Protein AF-A0A495YG91-F1 (afdb_monomer_lite)

Secondary structure (DSSP, 8-state):
-HHHHHHHHHHHHHHHHHHHHHHHHHHHHHHHHHHHHTT---HHHHHHHHHHHHHHHHHHHHHHHHHHHHHHHHHSHHHHHHHHHHHHHHHS--

pLDDT: mean 83.99, std 18.16, range [45.66, 98.62]

Foldseek 3Di:
DVVLVVLVVVLVVLVVVLVVLVVVLVVLVVVLVVCVVVVHDCVVSVVVSVVSVVVSVVSVVVSVVSVVVSVVVCPDPVNVVVVVVVVVVVVVPD

Radius of gyration: 22.17 Å; chains: 1; bounding box: 42×17×71 Å

Structure (mmCIF, N/CA/C/O backbone):
data_AF-A0A495YG91-F1
#
_entry.id   AF-A0A495YG91-F1
#
loop_
_atom_site.group_PDB
_atom_site.id
_atom_site.type_symbol
_atom_site.label_atom_id
_atom_site.label_alt_id
_atom_site.label_comp_id
_atom_site.label_asym_id
_atom_site.label_entity_id
_atom_site.label_seq_id
_atom_site.pdbx_PDB_ins_code
_atom_site.Cartn_x
_atom_site.Cartn_y
_atom_site.Cartn_z
_atom_site.occupancy
_atom_site.B_iso_or_equiv
_atom_site.auth_seq_id
_atom_site.auth_comp_id
_atom_site.auth_asym_id
_atom_site.auth_atom_id
_atom_site.pdbx_PDB_model_num
ATOM 1 N N . MET A 1 1 ? 13.353 -7.778 -27.995 1.00 51.03 1 MET A N 1
ATOM 2 C CA . MET A 1 1 ? 11.976 -7.283 -28.217 1.00 51.03 1 MET A CA 1
ATOM 3 C C . MET A 1 1 ? 10.961 -8.010 -27.340 1.00 51.03 1 MET A C 1
ATOM 5 O O . MET A 1 1 ? 10.047 -7.349 -26.889 1.00 51.03 1 MET A O 1
ATOM 9 N N . ARG A 1 2 ? 11.126 -9.313 -27.038 1.00 58.19 2 ARG A N 1
ATOM 10 C CA . ARG A 1 2 ? 10.282 -10.022 -26.052 1.00 58.19 2 ARG A CA 1
ATOM 11 C C . ARG A 1 2 ? 10.509 -9.598 -24.587 1.00 58.19 2 ARG A C 1
ATOM 13 O O . ARG A 1 2 ? 9.525 -9.468 -23.882 1.00 58.19 2 ARG A O 1
ATOM 20 N N . THR A 1 3 ? 11.750 -9.315 -24.172 1.00 61.62 3 THR A N 1
ATOM 21 C CA . THR A 1 3 ? 12.108 -8.904 -22.792 1.00 61.62 3 THR A CA 1
ATOM 22 C C . THR A 1 3 ? 11.408 -7.614 -22.365 1.00 61.62 3 THR A C 1
ATOM 24 O O . THR A 1 3 ? 10.618 -7.619 -21.434 1.00 61.62 3 THR A O 1
ATOM 27 N N . LEU A 1 4 ? 11.564 -6.544 -23.146 1.00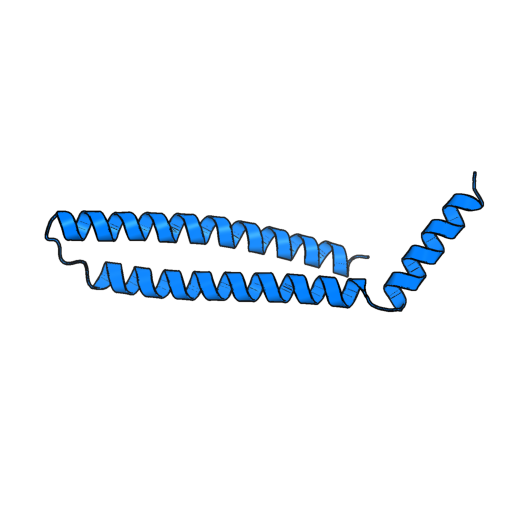 62.50 4 LEU A N 1
ATOM 28 C CA . LEU A 1 4 ? 10.938 -5.250 -22.852 1.00 62.50 4 LEU A CA 1
ATOM 29 C C . LEU A 1 4 ? 9.398 -5.288 -22.816 1.00 62.50 4 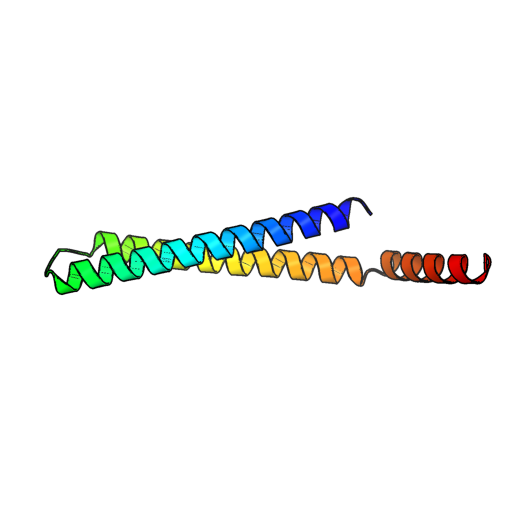LEU A C 1
ATOM 31 O O . LEU A 1 4 ? 8.788 -4.534 -22.064 1.00 62.50 4 LEU A O 1
ATOM 35 N N . VAL A 1 5 ? 8.744 -6.134 -23.624 1.00 64.44 5 VAL A N 1
ATOM 36 C CA . VAL A 1 5 ? 7.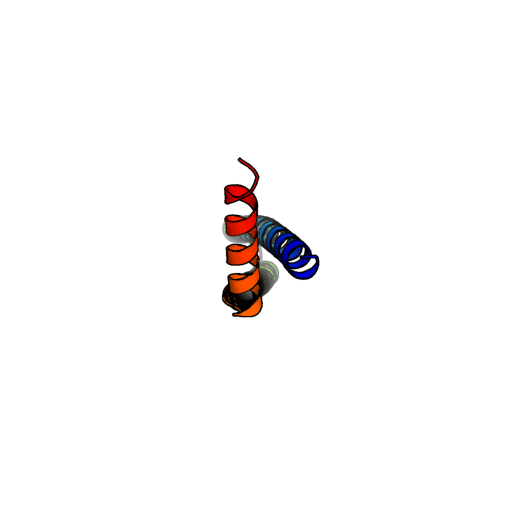271 -6.261 -23.604 1.00 64.44 5 VAL A CA 1
ATOM 37 C C . VAL A 1 5 ? 6.792 -6.920 -22.308 1.00 64.44 5 VAL A C 1
ATOM 39 O O . VAL A 1 5 ? 5.754 -6.520 -21.777 1.00 64.44 5 VAL A O 1
ATOM 42 N N . ASP A 1 6 ? 7.560 -7.877 -21.790 1.00 77.06 6 ASP A N 1
ATOM 43 C CA . ASP A 1 6 ? 7.287 -8.565 -20.527 1.00 77.06 6 ASP A CA 1
ATOM 44 C C . ASP A 1 6 ? 7.469 -7.615 -19.331 1.00 77.06 6 ASP A C 1
ATOM 46 O O . ASP A 1 6 ? 6.590 -7.481 -18.481 1.00 77.06 6 ASP A O 1
ATOM 50 N N . GLU A 1 7 ? 8.536 -6.813 -19.333 1.00 75.25 7 GLU A N 1
ATOM 51 C CA . GLU A 1 7 ? 8.791 -5.815 -18.286 1.00 75.25 7 GLU A CA 1
ATOM 52 C C . GLU A 1 7 ? 7.705 -4.730 -18.204 1.00 75.25 7 GLU A C 1
ATOM 54 O O . GLU A 1 7 ? 7.302 -4.327 -17.112 1.00 75.25 7 GLU A O 1
ATOM 59 N N . HIS A 1 8 ? 7.158 -4.291 -19.343 1.00 79.88 8 HIS A N 1
ATOM 60 C CA . HIS A 1 8 ? 6.027 -3.357 -19.350 1.00 79.88 8 HIS A CA 1
ATOM 61 C C . HIS A 1 8 ? 4.734 -4.001 -18.825 1.00 79.88 8 HIS A C 1
ATOM 63 O O . HIS A 1 8 ? 3.896 -3.305 -18.248 1.00 79.88 8 HIS A O 1
ATOM 69 N N . ALA A 1 9 ? 4.543 -5.311 -19.012 1.00 86.44 9 ALA A N 1
ATOM 70 C CA . ALA A 1 9 ? 3.422 -6.029 -18.410 1.00 86.44 9 ALA A CA 1
ATOM 71 C C . ALA A 1 9 ? 3.585 -6.131 -16.886 1.00 86.44 9 ALA A C 1
ATOM 73 O O . ALA A 1 9 ? 2.631 -5.854 -16.157 1.00 86.44 9 ALA A O 1
ATOM 74 N N . HIS A 1 10 ? 4.796 -6.423 -16.407 1.00 86.06 10 HIS A N 1
ATOM 75 C CA . HIS A 1 10 ? 5.115 -6.423 -14.980 1.00 86.06 10 HIS A CA 1
ATOM 76 C C . HIS A 1 10 ? 4.947 -5.045 -14.334 1.00 86.06 10 HIS A C 1
ATOM 78 O O . HIS A 1 10 ? 4.397 -4.956 -13.237 1.00 86.06 10 HIS A O 1
ATOM 84 N N . LEU A 1 11 ? 5.337 -3.965 -15.019 1.00 90.69 11 LEU A N 1
ATOM 85 C CA . LEU A 1 11 ? 5.128 -2.607 -14.519 1.00 90.69 11 LEU A CA 1
ATOM 86 C C . LEU A 1 11 ? 3.636 -2.272 -14.374 1.00 90.69 11 LEU A C 1
ATOM 88 O O . LEU A 1 11 ? 3.230 -1.739 -13.343 1.00 90.69 11 LEU A O 1
ATOM 92 N N . ARG A 1 12 ? 2.803 -2.646 -15.358 1.00 92.12 12 ARG A N 1
ATOM 93 C CA . ARG A 1 12 ? 1.341 -2.481 -15.257 1.00 92.12 12 ARG A CA 1
ATOM 94 C C . ARG A 1 12 ? 0.753 -3.276 -14.092 1.00 92.12 12 ARG A C 1
ATOM 96 O O . ARG A 1 12 ? -0.040 -2.735 -13.330 1.00 92.12 12 ARG A O 1
ATOM 103 N N . ALA A 1 13 ? 1.172 -4.529 -13.922 1.00 92.50 13 ALA A N 1
ATOM 104 C CA . ALA A 1 13 ? 0.730 -5.348 -12.796 1.00 92.50 13 ALA A CA 1
ATOM 105 C C . ALA A 1 13 ? 1.138 -4.727 -11.446 1.00 92.50 13 ALA A C 1
ATOM 107 O O . ALA A 1 13 ? 0.334 -4.684 -10.516 1.00 92.50 13 ALA A O 1
ATOM 108 N N . ALA A 1 14 ? 2.356 -4.185 -11.344 1.00 92.81 14 ALA A N 1
ATOM 109 C CA . ALA A 1 14 ? 2.815 -3.477 -10.151 1.00 92.81 14 ALA A CA 1
ATOM 110 C C . ALA A 1 14 ? 1.978 -2.216 -9.862 1.00 92.81 14 ALA A C 1
ATOM 112 O O . ALA A 1 14 ? 1.620 -1.975 -8.709 1.00 92.81 14 ALA A O 1
ATOM 113 N N . ASP A 1 15 ? 1.613 -1.445 -10.892 1.00 95.62 15 ASP A N 1
ATOM 114 C CA . ASP A 1 15 ? 0.718 -0.287 -10.764 1.00 95.62 15 ASP A CA 1
ATOM 115 C C . ASP A 1 15 ? -0.682 -0.681 -10.270 1.00 95.62 15 ASP A C 1
ATOM 1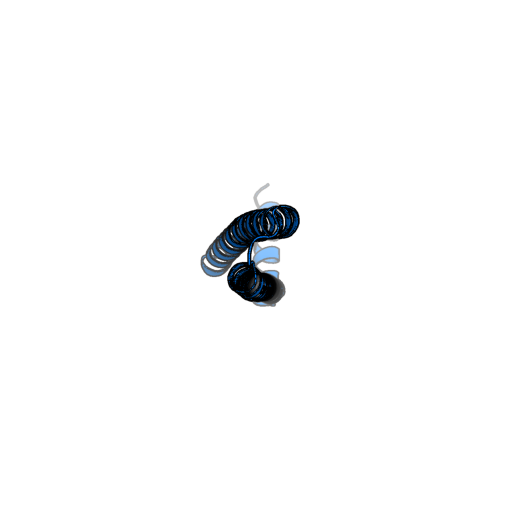17 O O . ASP A 1 15 ? -1.256 -0.016 -9.400 1.00 95.62 15 ASP A O 1
ATOM 121 N N . ASP A 1 16 ? -1.233 -1.779 -10.787 1.00 96.19 16 ASP A N 1
ATOM 122 C CA . ASP A 1 16 ? -2.537 -2.287 -10.364 1.00 96.19 16 ASP A CA 1
ATOM 123 C C . ASP A 1 16 ? -2.508 -2.778 -8.911 1.00 96.19 16 ASP A C 1
ATOM 125 O O . ASP A 1 16 ? -3.394 -2.426 -8.124 1.00 96.19 16 ASP A O 1
ATOM 129 N N . HIS A 1 17 ? -1.462 -3.510 -8.518 1.00 95.06 17 HIS A N 1
ATOM 130 C CA . HIS A 1 17 ? -1.263 -3.936 -7.132 1.00 95.06 17 HIS A CA 1
ATOM 131 C C . HIS A 1 17 ? -1.142 -2.747 -6.176 1.00 95.06 17 HIS A C 1
ATOM 133 O O . HIS A 1 17 ? -1.767 -2.758 -5.116 1.00 95.06 17 HIS A O 1
ATOM 139 N N . LEU A 1 18 ? -0.410 -1.693 -6.553 1.00 97.75 18 LEU A N 1
ATOM 140 C CA . LEU A 1 18 ? -0.314 -0.468 -5.756 1.00 97.75 18 LEU A CA 1
ATOM 141 C C . LEU A 1 18 ? -1.671 0.211 -5.580 1.00 97.75 18 LEU A C 1
ATOM 143 O O . LEU A 1 18 ? -2.022 0.614 -4.471 1.00 97.75 18 LEU A O 1
ATOM 147 N N . ARG A 1 19 ? -2.466 0.300 -6.651 1.00 97.81 19 ARG A N 1
ATOM 148 C CA . ARG A 1 19 ? -3.807 0.893 -6.588 1.00 97.81 19 ARG A CA 1
ATOM 149 C C . ARG A 1 19 ? -4.727 0.113 -5.652 1.00 97.81 19 ARG A C 1
ATOM 151 O O . ARG A 1 19 ? -5.482 0.719 -4.893 1.00 97.81 19 ARG A O 1
ATOM 158 N N . ILE A 1 20 ? -4.676 -1.217 -5.705 1.00 97.69 20 ILE A N 1
ATOM 159 C CA . ILE A 1 20 ? -5.458 -2.084 -4.818 1.00 97.69 20 ILE A CA 1
ATOM 160 C C . ILE A 1 20 ? -4.982 -1.929 -3.370 1.00 97.69 20 ILE A C 1
ATOM 162 O O . ILE A 1 20 ? -5.805 -1.689 -2.489 1.00 97.69 20 ILE A O 1
ATOM 166 N N . ALA A 1 21 ? -3.671 -2.000 -3.126 1.00 97.31 21 ALA A N 1
ATOM 167 C CA . ALA A 1 21 ? -3.095 -1.870 -1.792 1.00 97.31 21 ALA A CA 1
ATOM 168 C C . ALA A 1 21 ? -3.458 -0.530 -1.137 1.00 97.31 21 ALA A C 1
ATOM 170 O O . ALA A 1 21 ? -3.897 -0.520 0.010 1.00 97.31 21 ALA A O 1
ATOM 171 N N . LEU A 1 22 ? -3.370 0.583 -1.874 1.00 98.25 22 LEU A N 1
ATOM 172 C CA . LEU A 1 22 ? -3.784 1.902 -1.386 1.00 98.25 22 LEU A CA 1
ATOM 173 C C . LEU A 1 22 ? -5.255 1.923 -0.962 1.00 98.25 22 LEU A C 1
ATOM 175 O O . LEU A 1 22 ? -5.567 2.366 0.139 1.00 98.25 22 LEU A O 1
ATOM 179 N N . ARG A 1 23 ? -6.158 1.388 -1.796 1.00 98.38 23 ARG A N 1
ATOM 180 C CA . ARG A 1 23 ? -7.592 1.311 -1.464 1.00 98.38 23 ARG A CA 1
ATOM 181 C C . ARG A 1 23 ? -7.843 0.502 -0.194 1.00 98.38 23 ARG A C 1
ATOM 183 O O . ARG A 1 23 ? -8.666 0.900 0.625 1.00 98.38 23 ARG A O 1
ATOM 190 N N . LEU A 1 24 ? -7.149 -0.624 -0.032 1.00 98.25 24 LEU A N 1
ATOM 191 C CA . LEU A 1 24 ? -7.290 -1.482 1.144 1.00 98.25 24 LEU A CA 1
ATOM 192 C C . LEU A 1 24 ? -6.747 -0.810 2.409 1.00 98.25 24 LEU A C 1
ATOM 194 O O . LEU A 1 24 ? -7.405 -0.872 3.445 1.00 98.25 24 LEU A O 1
ATOM 198 N N . VAL A 1 25 ? -5.590 -0.145 2.324 1.00 98.50 25 VAL A N 1
ATOM 199 C CA . VAL A 1 25 ? -5.016 0.620 3.441 1.00 98.50 25 VAL A CA 1
ATOM 200 C C . VAL A 1 25 ? -5.984 1.713 3.880 1.00 98.50 25 VAL A C 1
ATOM 202 O O . VAL A 1 25 ? -6.340 1.743 5.052 1.00 98.50 25 VAL A O 1
ATOM 205 N N . SER A 1 26 ? -6.496 2.532 2.957 1.00 98.56 26 SER A N 1
ATOM 206 C CA . SER A 1 26 ? -7.460 3.586 3.300 1.00 98.56 26 SER A CA 1
ATOM 207 C C . SER A 1 26 ? -8.743 3.028 3.920 1.00 98.56 26 SER A C 1
ATOM 209 O O . SER A 1 26 ? -9.228 3.542 4.924 1.00 98.56 26 SER A O 1
ATOM 211 N N . ALA A 1 27 ? -9.268 1.919 3.392 1.00 98.44 27 ALA A N 1
ATOM 212 C CA . ALA A 1 27 ? -10.435 1.271 3.986 1.00 98.44 27 ALA A CA 1
ATOM 213 C C . ALA A 1 27 ? -10.169 0.768 5.417 1.00 98.44 27 ALA A C 1
ATOM 215 O O . ALA A 1 27 ? -11.077 0.788 6.252 1.00 98.44 27 ALA A O 1
ATOM 216 N N . GLN A 1 28 ? -8.949 0.310 5.710 1.00 98.50 28 GLN A N 1
ATOM 217 C CA . GLN A 1 28 ? -8.557 -0.113 7.053 1.00 98.50 28 GLN A CA 1
ATOM 218 C C . GLN A 1 28 ? -8.339 1.082 7.992 1.00 98.50 28 GLN A C 1
ATOM 220 O O . GLN A 1 28 ? -8.758 1.016 9.146 1.00 98.50 28 GLN A O 1
ATOM 225 N N . GLU A 1 29 ? -7.773 2.189 7.504 1.00 98.62 29 GLU A N 1
ATOM 226 C CA . GLU A 1 29 ? -7.673 3.455 8.249 1.00 98.62 29 GLU A CA 1
ATOM 227 C C . GLU A 1 29 ? -9.054 3.935 8.703 1.00 98.62 29 GLU A C 1
ATOM 229 O O . GLU A 1 29 ? -9.257 4.211 9.887 1.00 98.62 29 GLU A O 1
ATOM 234 N N . ASP A 1 30 ? -10.034 3.923 7.798 1.00 98.56 30 ASP A N 1
ATOM 235 C CA . ASP A 1 30 ? -11.418 4.284 8.107 1.00 98.56 30 ASP A CA 1
ATOM 236 C C . ASP A 1 30 ? -12.047 3.361 9.159 1.00 98.56 30 ASP A C 1
ATOM 238 O O . ASP A 1 30 ? -12.811 3.804 10.020 1.00 98.56 30 ASP A O 1
ATOM 242 N N . ARG A 1 31 ? -11.764 2.054 9.091 1.00 98.00 31 ARG A N 1
ATOM 243 C CA . ARG A 1 31 ? -12.263 1.077 10.073 1.00 98.00 31 ARG A CA 1
ATOM 244 C C . ARG A 1 31 ? -11.684 1.339 11.456 1.00 98.00 31 ARG A C 1
ATOM 246 O O . ARG A 1 31 ? -12.457 1.382 12.410 1.00 98.00 31 ARG A O 1
ATOM 253 N N . VAL A 1 32 ? -10.373 1.559 11.553 1.00 98.56 32 VAL A N 1
ATOM 254 C CA . VAL A 1 32 ? -9.702 1.917 12.811 1.00 98.56 32 VAL A CA 1
ATOM 255 C C . VAL A 1 32 ? -10.281 3.218 13.366 1.00 98.56 32 VAL A C 1
ATOM 257 O O . VAL A 1 32 ? -10.661 3.265 14.533 1.00 98.56 32 VAL A O 1
ATOM 260 N N . ALA A 1 33 ? -10.430 4.253 12.534 1.00 98.44 33 ALA A N 1
ATOM 261 C CA . ALA A 1 33 ? -10.984 5.538 12.956 1.00 98.44 33 ALA A CA 1
ATOM 262 C C . ALA A 1 33 ? -12.411 5.404 13.513 1.00 98.44 33 ALA A C 1
ATOM 264 O O . ALA A 1 33 ? -12.708 5.926 14.588 1.00 98.44 33 ALA A O 1
ATOM 265 N N . ARG A 1 34 ? -13.286 4.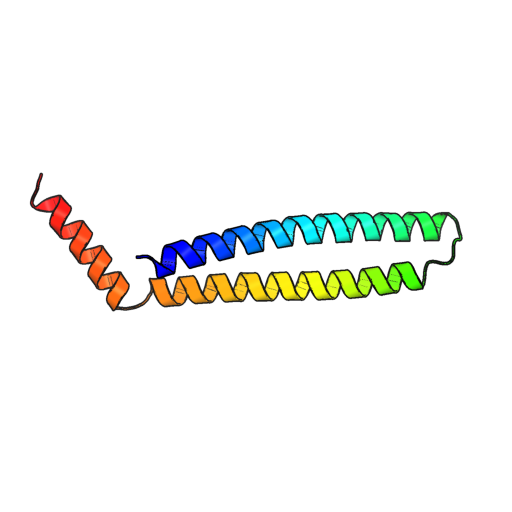656 12.824 1.00 98.50 34 ARG A N 1
ATOM 266 C CA . ARG A 1 34 ? -14.650 4.380 13.305 1.00 98.50 34 ARG A CA 1
ATOM 267 C C . ARG A 1 34 ? -14.661 3.546 14.585 1.00 98.50 34 ARG A C 1
ATOM 269 O O . ARG A 1 34 ? -15.451 3.841 15.475 1.00 98.50 34 ARG A O 1
ATOM 276 N N . GLY A 1 35 ? -13.794 2.538 14.688 1.00 98.38 35 GLY A N 1
ATOM 277 C CA . GLY A 1 35 ? -13.669 1.707 15.887 1.00 98.38 35 GLY A CA 1
ATOM 278 C C . GLY A 1 35 ? -13.261 2.525 17.111 1.00 98.38 35 GLY A C 1
ATOM 279 O O . GLY A 1 35 ? -13.939 2.467 18.135 1.00 98.38 35 GLY A O 1
ATOM 280 N N . ARG A 1 36 ? -12.238 3.378 16.966 1.00 98.06 36 ARG A N 1
ATOM 281 C CA . ARG A 1 36 ? -11.800 4.313 18.013 1.00 98.06 36 ARG A CA 1
ATOM 282 C C . ARG A 1 36 ? -12.919 5.264 18.434 1.00 98.06 36 ARG A C 1
ATOM 284 O O . ARG A 1 36 ? -13.152 5.442 19.624 1.00 98.06 36 ARG A O 1
ATOM 291 N N . ALA A 1 37 ? -13.637 5.847 17.472 1.00 98.31 37 ALA A N 1
ATOM 292 C CA . ALA A 1 37 ? -14.751 6.755 17.756 1.00 98.31 37 ALA A CA 1
ATOM 293 C C . ALA A 1 37 ? -15.915 6.066 18.491 1.00 98.31 37 ALA A C 1
ATOM 295 O O . ALA A 1 37 ? -16.602 6.701 19.285 1.00 98.31 37 ALA A O 1
ATOM 296 N N . ALA A 1 38 ? -16.119 4.770 18.248 1.00 98.25 38 ALA A N 1
ATOM 297 C CA . ALA A 1 38 ? -17.108 3.952 18.942 1.00 98.25 38 ALA A CA 1
ATOM 298 C C . ALA A 1 38 ? -16.620 3.410 20.302 1.00 98.25 38 ALA A C 1
ATOM 300 O O . ALA A 1 38 ? -17.366 2.688 20.960 1.00 98.25 38 ALA A O 1
ATOM 301 N N . GLY A 1 39 ? -15.390 3.727 20.727 1.00 98.12 39 GLY A N 1
ATOM 302 C CA . GLY A 1 39 ? -14.806 3.215 21.971 1.00 98.12 39 GLY A CA 1
ATOM 303 C C . GLY A 1 39 ? -14.517 1.711 21.946 1.00 98.12 39 GLY A C 1
ATOM 304 O O . GLY A 1 39 ? -14.462 1.084 23.001 1.00 98.12 39 GLY A O 1
ATOM 305 N N . LEU A 1 40 ? -14.376 1.122 20.755 1.00 98.12 40 LEU A N 1
ATOM 306 C CA . LEU A 1 40 ? -14.025 -0.287 20.596 1.00 98.12 40 LEU A CA 1
ATOM 307 C C . LEU A 1 40 ? -12.523 -0.496 20.800 1.00 98.12 40 LEU A C 1
ATOM 309 O O . LEU A 1 40 ? -11.712 0.375 20.474 1.00 98.12 40 LEU A O 1
ATOM 313 N N . ASP A 1 41 ? -12.158 -1.688 21.266 1.00 97.81 41 ASP A N 1
ATOM 314 C CA . ASP A 1 41 ? -10.772 -2.138 21.210 1.00 97.81 41 ASP A CA 1
ATOM 315 C C . ASP A 1 41 ? -10.344 -2.291 19.742 1.00 97.81 41 ASP A C 1
ATOM 317 O O . ASP A 1 41 ? -10.994 -2.969 18.940 1.00 97.81 41 ASP A O 1
ATOM 321 N N . THR A 1 42 ? -9.270 -1.595 19.380 1.00 98.19 42 THR A N 1
ATOM 322 C CA . THR A 1 42 ? -8.766 -1.494 18.008 1.00 98.19 42 THR A CA 1
ATOM 323 C C . THR A 1 42 ? -7.319 -1.953 17.867 1.00 98.19 42 THR A C 1
ATOM 325 O O . THR A 1 42 ? -6.803 -1.891 16.754 1.00 98.19 42 THR A O 1
ATOM 328 N N . GLU A 1 43 ? -6.686 -2.486 18.919 1.00 98.25 43 GLU A N 1
ATOM 329 C CA . GLU A 1 43 ? -5.252 -2.820 18.927 1.00 98.25 43 GLU A CA 1
ATOM 330 C C . GLU A 1 43 ? -4.852 -3.724 17.747 1.00 98.25 43 GLU A C 1
ATOM 332 O O . GLU A 1 43 ? -4.008 -3.358 16.928 1.00 98.25 43 GLU A O 1
ATOM 337 N N . LEU A 1 44 ? -5.557 -4.843 17.556 1.00 98.00 44 LEU A N 1
ATOM 338 C CA . LEU A 1 44 ? -5.305 -5.754 16.433 1.00 98.00 44 LEU A CA 1
ATOM 339 C C . LEU A 1 44 ? -5.556 -5.098 15.062 1.00 98.00 44 LEU A C 1
ATOM 341 O O . LEU A 1 44 ? -4.869 -5.381 14.080 1.00 98.00 44 LEU A O 1
ATOM 345 N N . SER A 1 45 ? -6.558 -4.218 14.968 1.00 97.69 45 SER A N 1
ATOM 346 C CA . SER A 1 45 ? -6.870 -3.517 13.715 1.00 97.69 45 SER A CA 1
ATOM 347 C C . SER A 1 45 ? -5.798 -2.489 13.352 1.00 97.69 45 SER A C 1
ATOM 349 O O . SER A 1 45 ? -5.558 -2.253 12.164 1.00 97.69 45 SER A O 1
ATOM 351 N N . GLU A 1 46 ? -5.163 -1.892 14.359 1.00 98.25 46 GLU A N 1
ATOM 352 C CA . GLU A 1 46 ? -4.031 -0.982 14.215 1.00 98.25 46 GLU A CA 1
ATOM 353 C C . GLU A 1 46 ? -2.752 -1.723 13.840 1.00 98.25 46 GLU A C 1
ATOM 355 O O . GLU A 1 46 ? -2.040 -1.283 12.936 1.00 98.25 46 GLU A O 1
ATOM 360 N N . GLU A 1 47 ? -2.490 -2.873 14.460 1.00 98.50 47 GLU A N 1
ATOM 361 C CA . GLU A 1 47 ? -1.365 -3.730 14.091 1.00 98.50 47 GLU A CA 1
ATOM 362 C C . GLU A 1 47 ? -1.483 -4.188 12.631 1.00 98.50 47 GLU A C 1
ATOM 364 O O . GLU A 1 47 ? -0.548 -4.016 11.844 1.00 98.50 47 GLU A O 1
ATOM 369 N N . LEU A 1 48 ? -2.672 -4.650 12.224 1.00 98.19 48 LEU A N 1
ATOM 370 C CA . LEU A 1 48 ? -2.950 -4.989 10.830 1.00 98.19 48 LEU A CA 1
ATOM 371 C C . LEU A 1 48 ? -2.694 -3.797 9.897 1.00 98.19 48 LEU A C 1
ATOM 373 O O . LEU A 1 48 ? -2.067 -3.956 8.848 1.00 98.19 48 LEU A O 1
ATOM 377 N N . LEU A 1 49 ? -3.144 -2.595 10.269 1.00 98.44 49 LEU A N 1
ATOM 378 C CA . LEU A 1 49 ? -2.901 -1.387 9.482 1.00 98.44 49 LEU A CA 1
ATOM 379 C C . LEU A 1 49 ? -1.396 -1.094 9.336 1.00 98.44 49 LEU A C 1
ATOM 381 O O . LEU A 1 49 ? -0.942 -0.743 8.243 1.00 98.44 49 LEU A O 1
ATOM 385 N N . CYS A 1 50 ? -0.609 -1.276 10.397 1.00 98.44 50 CYS A N 1
ATOM 386 C CA . CYS A 1 50 ? 0.848 -1.153 10.352 1.00 98.44 50 CYS A CA 1
ATOM 387 C C . CYS A 1 50 ? 1.473 -2.162 9.377 1.00 98.44 50 CYS A C 1
ATOM 389 O O . CYS A 1 50 ? 2.264 -1.769 8.514 1.00 98.44 50 CYS A O 1
ATOM 391 N N . THR A 1 51 ? 1.071 -3.434 9.434 1.00 98.44 51 THR A N 1
ATOM 392 C CA . THR A 1 51 ? 1.531 -4.461 8.486 1.00 98.44 51 THR A CA 1
ATOM 393 C C . THR A 1 51 ? 1.157 -4.109 7.046 1.00 98.44 51 THR A C 1
ATOM 395 O O . THR A 1 51 ? 1.994 -4.195 6.147 1.00 98.44 51 THR A O 1
ATOM 398 N N . MET A 1 52 ? -0.074 -3.653 6.803 1.00 98.50 52 MET A N 1
ATOM 399 C CA . MET A 1 52 ? -0.526 -3.261 5.465 1.00 98.50 52 MET A CA 1
ATOM 400 C C . MET A 1 52 ? 0.281 -2.084 4.903 1.00 98.50 52 MET A C 1
ATOM 402 O O . MET A 1 52 ? 0.629 -2.086 3.721 1.00 98.50 52 MET A O 1
ATOM 406 N N . ARG A 1 53 ? 0.642 -1.102 5.739 1.00 98.38 53 ARG A N 1
ATOM 407 C CA . ARG A 1 53 ? 1.520 0.012 5.343 1.00 98.38 53 ARG A CA 1
ATOM 408 C C . ARG A 1 53 ? 2.930 -0.465 4.985 1.00 98.38 53 ARG A C 1
ATOM 410 O O . ARG A 1 53 ? 3.485 0.005 3.992 1.00 98.38 53 ARG A O 1
ATOM 417 N N . ALA A 1 54 ? 3.485 -1.422 5.728 1.00 98.25 54 ALA A N 1
ATOM 418 C CA . ALA A 1 54 ? 4.781 -2.020 5.403 1.00 98.25 54 ALA A CA 1
ATOM 419 C C . ALA A 1 54 ? 4.745 -2.774 4.058 1.00 98.25 54 ALA A C 1
ATOM 421 O O . ALA A 1 54 ? 5.642 -2.622 3.226 1.00 98.25 54 ALA A O 1
ATOM 422 N N . ILE A 1 55 ? 3.670 -3.525 3.794 1.00 97.44 55 ILE A N 1
ATOM 423 C CA . ILE A 1 55 ? 3.460 -4.197 2.502 1.00 97.44 55 ILE A CA 1
ATOM 424 C C . ILE A 1 55 ? 3.365 -3.169 1.368 1.00 97.44 55 ILE A C 1
ATOM 426 O O . ILE A 1 55 ? 4.022 -3.329 0.340 1.00 97.44 55 ILE A O 1
ATOM 430 N N . LEU A 1 56 ? 2.607 -2.083 1.552 1.00 97.81 56 LEU A N 1
ATOM 431 C CA . LEU A 1 56 ? 2.508 -1.008 0.563 1.00 97.81 56 LEU A CA 1
ATOM 432 C C . LEU A 1 56 ? 3.884 -0.404 0.237 1.00 97.81 56 LEU A C 1
ATOM 434 O O . LEU A 1 56 ? 4.211 -0.226 -0.935 1.00 97.81 56 LEU A O 1
ATOM 438 N N . GLN A 1 57 ? 4.716 -0.138 1.248 1.00 98.00 57 GLN A N 1
ATOM 439 C CA . GLN A 1 57 ? 6.085 0.346 1.038 1.00 98.00 57 GLN A CA 1
ATOM 440 C C . GLN A 1 57 ? 6.930 -0.646 0.228 1.00 98.00 57 GLN A C 1
ATOM 442 O O . GLN A 1 57 ? 7.662 -0.236 -0.675 1.00 98.00 57 GLN A O 1
ATOM 447 N N . SER A 1 58 ? 6.794 -1.948 0.497 1.00 96.94 58 SER A N 1
ATOM 448 C CA . SER A 1 58 ? 7.469 -2.998 -0.272 1.00 96.94 58 SER A CA 1
ATOM 449 C C . SER A 1 58 ? 7.038 -2.999 -1.745 1.00 96.94 58 SER A C 1
ATOM 451 O O . SER A 1 58 ? 7.885 -3.036 -2.639 1.00 96.94 58 SER A O 1
ATOM 453 N N . LEU A 1 59 ? 5.738 -2.853 -2.021 1.00 94.88 59 LEU A N 1
ATOM 454 C CA . LEU A 1 59 ? 5.217 -2.757 -3.389 1.00 94.88 59 LEU A CA 1
ATOM 455 C C . LEU A 1 59 ? 5.754 -1.522 -4.128 1.00 94.88 59 LEU A C 1
ATOM 457 O O . LEU A 1 59 ? 6.121 -1.622 -5.300 1.00 94.88 59 LEU A O 1
ATOM 461 N N . ILE A 1 60 ? 5.855 -0.372 -3.450 1.00 96.88 60 ILE A N 1
ATOM 462 C CA . ILE A 1 60 ? 6.435 0.854 -4.026 1.00 96.88 60 ILE A CA 1
ATOM 463 C C . ILE A 1 60 ? 7.905 0.614 -4.386 1.00 96.88 60 ILE A C 1
ATOM 465 O O . ILE A 1 60 ? 8.344 0.944 -5.491 1.00 96.88 60 ILE A O 1
ATOM 469 N N . ALA A 1 61 ? 8.668 0.003 -3.476 1.00 96.00 61 ALA A N 1
ATOM 470 C CA . ALA A 1 61 ? 10.068 -0.329 -3.714 1.00 96.00 61 ALA A CA 1
ATOM 471 C C . ALA A 1 61 ? 10.234 -1.291 -4.903 1.00 96.00 61 ALA A C 1
ATOM 473 O O . ALA A 1 61 ? 11.111 -1.079 -5.745 1.00 96.00 61 ALA A O 1
ATOM 474 N N . HIS A 1 62 ? 9.365 -2.299 -5.008 1.00 93.31 62 HIS A N 1
ATOM 475 C CA . HIS A 1 62 ? 9.369 -3.260 -6.106 1.00 93.31 62 HIS A CA 1
ATOM 476 C C . HIS A 1 62 ? 9.073 -2.596 -7.457 1.00 93.31 62 HIS A C 1
ATOM 478 O O . HIS A 1 62 ? 9.836 -2.765 -8.408 1.00 93.31 62 HIS A O 1
ATOM 484 N N . ARG A 1 63 ? 8.033 -1.757 -7.530 1.00 94.94 63 ARG A N 1
ATOM 485 C CA . ARG A 1 63 ? 7.703 -0.980 -8.734 1.00 94.94 63 ARG A CA 1
ATOM 486 C C . ARG A 1 63 ? 8.878 -0.105 -9.185 1.00 94.94 63 ARG A C 1
ATOM 488 O O . ARG A 1 63 ? 9.226 -0.093 -10.363 1.00 94.94 63 ARG A O 1
ATOM 495 N N . ASN A 1 64 ? 9.534 0.580 -8.248 1.00 94.19 64 ASN A N 1
ATOM 496 C CA . ASN A 1 64 ? 10.708 1.403 -8.545 1.00 94.19 64 ASN A CA 1
ATOM 497 C C . ASN A 1 64 ? 11.896 0.573 -9.056 1.00 94.19 64 ASN A C 1
ATOM 499 O O . ASN A 1 64 ? 12.647 1.040 -9.910 1.00 94.19 64 ASN A O 1
ATOM 503 N N . ALA A 1 65 ? 12.077 -0.652 -8.555 1.00 91.00 65 ALA A N 1
ATOM 504 C CA . ALA A 1 65 ? 13.102 -1.561 -9.059 1.00 91.00 65 ALA A CA 1
ATOM 505 C C . ALA A 1 65 ? 12.829 -1.980 -10.513 1.00 91.00 65 ALA A C 1
ATOM 507 O O . ALA A 1 65 ? 13.758 -1.957 -11.318 1.00 91.00 65 ALA A O 1
ATOM 508 N N . ILE A 1 66 ? 11.569 -2.268 -10.863 1.00 89.00 66 ILE A N 1
ATOM 509 C CA . ILE A 1 66 ? 11.159 -2.568 -12.246 1.00 89.00 66 ILE A 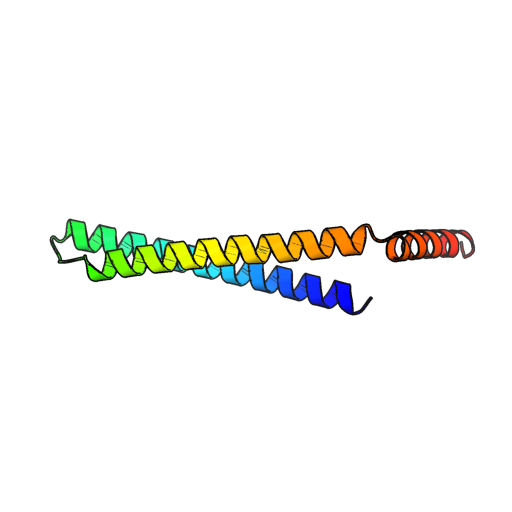CA 1
ATOM 510 C C . ILE A 1 66 ? 11.429 -1.368 -13.163 1.00 89.00 66 ILE A C 1
ATOM 512 O O . ILE A 1 66 ? 12.033 -1.536 -14.218 1.00 89.00 66 ILE A O 1
ATOM 516 N N . CYS A 1 67 ? 11.052 -0.149 -12.756 1.00 89.75 67 CYS A N 1
ATOM 517 C CA . CYS A 1 67 ? 11.337 1.056 -13.546 1.00 89.75 67 CYS A CA 1
ATOM 518 C C . CYS A 1 67 ? 12.834 1.215 -13.835 1.00 89.75 67 CYS A C 1
ATOM 520 O O . CYS A 1 67 ? 13.215 1.425 -14.984 1.00 89.75 67 CYS A O 1
ATOM 522 N N . ARG A 1 68 ? 13.687 1.051 -12.816 1.00 90.12 68 ARG A N 1
ATOM 523 C CA . ARG A 1 68 ? 15.143 1.127 -12.998 1.00 90.12 68 ARG A CA 1
ATOM 524 C C . ARG A 1 68 ? 15.674 0.038 -13.930 1.00 90.12 68 ARG A C 1
ATOM 526 O O . ARG A 1 68 ? 16.568 0.320 -14.720 1.00 90.12 68 ARG A O 1
ATOM 533 N N . ALA A 1 69 ? 15.140 -1.183 -13.856 1.00 86.81 69 ALA A N 1
ATOM 534 C CA . ALA A 1 69 ? 15.534 -2.268 -14.757 1.00 86.81 69 ALA A CA 1
ATOM 535 C C . ALA A 1 69 ? 15.234 -1.917 -16.226 1.00 86.81 69 ALA A C 1
ATOM 537 O O . ALA A 1 69 ? 16.131 -1.990 -17.067 1.00 86.81 69 ALA A O 1
ATOM 538 N N . ILE A 1 70 ? 14.025 -1.410 -16.497 1.00 85.12 70 ILE A N 1
ATOM 539 C CA . ILE A 1 70 ? 13.604 -0.965 -17.834 1.00 85.12 70 ILE A CA 1
ATOM 540 C C . ILE A 1 70 ? 14.497 0.176 -18.349 1.00 85.12 70 ILE A C 1
ATOM 542 O O . ILE A 1 70 ? 14.919 0.167 -19.507 1.00 85.12 70 ILE A O 1
ATOM 546 N N . GLU A 1 71 ? 14.801 1.172 -17.508 1.00 85.25 71 GLU A N 1
ATOM 547 C CA . GLU A 1 71 ? 15.661 2.305 -17.879 1.00 85.25 71 GLU A CA 1
ATOM 548 C C . GLU A 1 71 ? 17.077 1.854 -18.260 1.00 85.25 71 GLU A C 1
ATOM 550 O O . GLU A 1 71 ? 17.619 2.303 -19.275 1.00 85.25 71 GLU A O 1
ATOM 555 N N . VAL A 1 72 ? 17.663 0.937 -17.483 1.00 84.56 72 VAL A N 1
ATOM 556 C CA . VAL A 1 72 ? 18.995 0.378 -17.750 1.00 84.56 72 VAL A CA 1
ATOM 557 C C . VAL A 1 72 ? 19.006 -0.423 -19.056 1.00 84.56 72 VAL A C 1
ATOM 559 O O . VAL A 1 72 ? 19.913 -0.240 -19.873 1.00 84.56 72 VAL A O 1
ATOM 562 N N . GLU A 1 73 ? 17.995 -1.263 -19.310 1.00 78.88 73 GLU A N 1
ATOM 563 C CA . GLU A 1 73 ? 17.900 -2.007 -20.575 1.00 78.88 73 GLU A CA 1
ATOM 564 C C . GLU A 1 73 ? 17.694 -1.060 -21.775 1.00 78.88 73 GLU A C 1
ATOM 566 O O . GLU A 1 73 ? 18.320 -1.240 -22.824 1.00 78.88 73 GLU A O 1
ATOM 571 N N . GLY A 1 74 ? 16.905 0.009 -21.615 1.00 70.12 74 GLY A N 1
ATOM 572 C CA . GLY A 1 74 ? 16.688 1.035 -22.642 1.00 70.12 74 GLY A CA 1
ATOM 573 C C . GLY A 1 74 ? 17.938 1.855 -22.997 1.00 70.12 74 GLY A C 1
ATOM 574 O O . GLY A 1 74 ? 18.093 2.282 -24.145 1.00 70.12 74 GLY A O 1
ATOM 575 N N . GLN A 1 75 ? 18.858 2.043 -22.047 1.00 68.50 75 GLN A N 1
ATOM 576 C CA . GLN A 1 75 ? 20.122 2.768 -22.245 1.00 68.50 75 GLN A CA 1
ATOM 577 C C . GLN A 1 75 ? 21.267 1.883 -22.769 1.00 68.50 75 GLN A C 1
ATOM 579 O O . GLN A 1 75 ? 22.326 2.402 -23.138 1.00 68.50 75 GLN A O 1
ATOM 584 N N . SER A 1 76 ? 21.058 0.566 -22.868 1.00 62.31 76 SER A N 1
ATOM 585 C CA . SER A 1 76 ? 22.040 -0.385 -23.396 1.00 62.31 76 SER A CA 1
ATOM 586 C C . SER A 1 76 ? 22.526 0.001 -24.810 1.00 62.31 76 SER A C 1
ATOM 588 O O . SER A 1 76 ? 21.706 0.299 -25.691 1.00 62.31 76 SER A O 1
ATOM 590 N N . PRO A 1 77 ? 23.844 -0.074 -25.101 1.00 56.50 77 PRO A N 1
ATOM 591 C CA . PRO A 1 77 ? 24.400 0.190 -26.434 1.00 56.50 77 PRO A CA 1
ATOM 592 C C . PRO A 1 77 ? 23.738 -0.644 -27.543 1.00 56.50 77 PRO A C 1
ATOM 594 O O . PRO A 1 77 ? 23.556 -0.173 -28.666 1.00 56.50 77 PRO A O 1
ATOM 597 N N . CYS A 1 78 ? 23.307 -1.868 -27.214 1.00 56.59 78 CYS A N 1
ATOM 598 C CA . CYS A 1 78 ? 22.633 -2.771 -28.145 1.00 56.59 78 CYS A CA 1
ATOM 599 C C . CYS A 1 78 ? 21.206 -2.301 -28.498 1.00 56.59 78 CYS A C 1
ATOM 601 O O . CYS A 1 78 ? 20.728 -2.553 -29.605 1.00 56.59 78 CYS A O 1
ATOM 603 N N . ALA A 1 79 ? 20.526 -1.591 -27.591 1.00 52.56 79 ALA A N 1
ATOM 604 C CA . ALA A 1 79 ? 19.202 -1.011 -27.825 1.00 52.56 79 ALA A CA 1
ATOM 605 C C . ALA A 1 79 ? 19.284 0.298 -28.636 1.00 52.56 79 ALA A C 1
ATOM 607 O O . ALA A 1 79 ? 18.514 0.480 -29.585 1.00 52.56 79 ALA A O 1
ATOM 608 N N . ARG A 1 80 ? 20.279 1.162 -28.361 1.00 54.66 80 ARG A N 1
ATOM 609 C CA . ARG A 1 80 ? 20.548 2.378 -29.163 1.00 54.66 80 ARG A CA 1
ATOM 610 C C . ARG A 1 80 ? 20.903 2.053 -30.617 1.00 54.66 80 ARG A C 1
ATOM 612 O O . ARG A 1 80 ? 20.375 2.699 -31.521 1.00 54.66 80 ARG A O 1
ATOM 619 N N . ALA A 1 81 ? 21.715 1.019 -30.854 1.00 53.56 81 ALA A N 1
ATOM 620 C CA . ALA A 1 81 ? 22.060 0.569 -32.206 1.00 53.56 81 ALA A CA 1
ATOM 621 C C . ALA A 1 81 ? 20.831 0.085 -33.007 1.00 53.56 81 ALA A C 1
ATOM 623 O O . ALA A 1 81 ? 20.712 0.369 -34.198 1.00 53.56 81 ALA A O 1
ATOM 624 N N . LYS A 1 82 ? 19.872 -0.588 -32.352 1.00 52.88 82 LYS A N 1
ATOM 625 C CA . LYS A 1 82 ? 18.632 -1.075 -32.988 1.00 52.88 82 LYS A CA 1
ATOM 626 C C . LYS A 1 82 ? 17.652 0.054 -33.325 1.00 52.88 82 LYS A C 1
ATOM 628 O O . LYS A 1 82 ? 17.001 -0.007 -34.365 1.00 52.88 82 LYS A O 1
ATOM 633 N N . SER A 1 83 ? 17.579 1.094 -32.493 1.00 54.53 83 SER A N 1
ATOM 634 C CA . SER A 1 83 ? 16.756 2.284 -32.764 1.00 54.53 83 SER A CA 1
ATOM 635 C C . SER A 1 83 ? 17.310 3.111 -33.937 1.00 54.53 83 SER A C 1
ATOM 637 O O . SER A 1 83 ? 16.558 3.526 -34.819 1.00 54.53 83 SER A O 1
ATOM 639 N N . ALA A 1 84 ? 18.639 3.257 -34.020 1.00 54.97 84 ALA A N 1
ATOM 640 C CA . ALA A 1 84 ? 19.308 3.906 -35.150 1.00 54.97 84 ALA A CA 1
ATOM 641 C C . ALA A 1 84 ? 19.159 3.117 -36.468 1.00 54.97 84 ALA A C 1
ATOM 643 O O . ALA A 1 84 ? 18.929 3.704 -37.521 1.00 54.97 84 ALA A O 1
ATOM 644 N N . ALA A 1 85 ? 19.218 1.783 -36.425 1.00 55.56 85 ALA A N 1
ATOM 645 C CA . ALA A 1 85 ? 18.995 0.954 -37.612 1.00 55.56 85 ALA A CA 1
ATOM 646 C C . ALA A 1 85 ? 17.546 1.046 -38.138 1.00 55.56 85 ALA A C 1
ATOM 648 O O . ALA A 1 85 ? 17.319 1.040 -39.349 1.00 55.56 85 ALA A O 1
ATOM 649 N N . HIS A 1 86 ? 16.556 1.178 -37.247 1.00 52.59 86 HIS A N 1
ATOM 650 C CA . HIS A 1 86 ? 15.148 1.293 -37.638 1.00 52.59 86 HIS A CA 1
ATOM 651 C C . HIS A 1 86 ? 14.795 2.669 -38.237 1.00 52.59 86 HIS A C 1
ATOM 653 O O . HIS A 1 86 ? 13.935 2.752 -39.116 1.00 52.59 86 HIS A O 1
ATOM 659 N N . SER A 1 87 ? 15.469 3.747 -37.818 1.00 57.28 87 SER A N 1
ATOM 660 C CA . SER A 1 87 ? 15.283 5.086 -38.398 1.00 57.28 87 SER A CA 1
ATOM 661 C C . SER A 1 87 ? 15.964 5.249 -39.761 1.00 57.28 87 SER A C 1
ATOM 663 O O . SER A 1 87 ? 15.442 5.960 -40.620 1.00 57.28 87 SER A O 1
ATOM 665 N N . ILE A 1 88 ? 17.072 4.541 -40.002 1.00 56.91 88 ILE A N 1
ATOM 666 C CA . ILE A 1 88 ? 17.751 4.510 -41.306 1.00 56.91 88 ILE A CA 1
ATOM 667 C C . ILE A 1 88 ? 16.896 3.773 -42.348 1.00 56.91 88 ILE A C 1
ATOM 669 O O . ILE A 1 88 ? 16.702 4.284 -43.449 1.00 56.91 88 ILE A O 1
ATOM 673 N N . ASN A 1 89 ? 16.288 2.634 -41.994 1.00 48.78 89 ASN A N 1
ATOM 674 C CA . ASN A 1 89 ? 15.484 1.854 -42.945 1.00 48.78 89 ASN A CA 1
ATOM 675 C C . ASN A 1 89 ? 14.194 2.560 -43.412 1.00 48.78 89 ASN A C 1
ATOM 677 O O . ASN A 1 89 ? 13.725 2.303 -44.520 1.00 48.78 89 ASN A O 1
ATOM 681 N N . ARG A 1 90 ? 13.635 3.485 -42.614 1.00 51.34 90 ARG A N 1
ATOM 682 C CA . ARG A 1 90 ? 12.479 4.310 -43.023 1.00 51.34 90 ARG A CA 1
ATOM 683 C C . ARG A 1 90 ? 12.826 5.451 -43.981 1.00 51.34 90 ARG A C 1
ATOM 685 O O . ARG A 1 90 ? 11.925 5.966 -44.625 1.00 51.34 90 ARG A O 1
ATOM 692 N N . ARG A 1 91 ? 14.095 5.863 -44.074 1.00 53.34 91 ARG A N 1
ATOM 693 C CA . ARG A 1 91 ? 14.538 6.915 -45.011 1.00 53.34 91 ARG A CA 1
ATOM 694 C C . ARG A 1 91 ? 14.926 6.392 -46.390 1.00 53.34 91 ARG A C 1
ATOM 696 O O . ARG A 1 91 ? 15.013 7.183 -47.311 1.00 53.34 91 ARG A O 1
ATOM 703 N N . VAL A 1 92 ? 15.191 5.094 -46.517 1.00 52.91 92 VAL A N 1
ATOM 704 C CA . VAL A 1 92 ? 15.624 4.466 -47.780 1.00 52.91 92 VAL A CA 1
ATOM 705 C C . VAL A 1 92 ? 14.437 3.884 -48.567 1.00 52.91 92 VAL A C 1
ATOM 707 O O . VAL A 1 92 ? 14.584 3.489 -49.715 1.00 52.91 92 VAL A O 1
ATOM 710 N N . THR A 1 93 ? 13.248 3.839 -47.961 1.00 50.41 93 THR A N 1
ATOM 711 C CA . THR A 1 93 ? 12.028 3.247 -48.542 1.00 50.41 93 THR A CA 1
ATOM 712 C C . THR A 1 93 ? 10.908 4.260 -48.819 1.00 50.41 93 THR A C 1
ATOM 714 O O . THR A 1 93 ? 9.799 3.848 -49.151 1.00 50.41 93 THR A O 1
ATOM 717 N N . ALA A 1 94 ? 11.191 5.561 -48.702 1.00 45.66 94 ALA A N 1
ATOM 718 C CA . ALA A 1 94 ? 10.309 6.672 -49.074 1.00 45.66 94 ALA A CA 1
ATOM 719 C C . ALA A 1 94 ? 10.969 7.493 -50.185 1.00 45.66 94 ALA A C 1
ATOM 721 O O . ALA A 1 94 ? 10.232 7.942 -51.087 1.00 45.66 94 ALA A O 1
#

Sequence (94 aa):
MRTLVDEHAHLRAADDHLRIALRLVSAQEDRVARGRAAGLDTELSEELLCTMRAILQSLIAHRNAICRAIEVEGQSPCARAKSAAHSINRRVTA